Protein AF-A0AAJ5R3D2-F1 (afdb_monomer_lite)

Secondary structure (DSSP, 8-state):
--EE-TTSS-EEEEEE-TTS-EEEEEEESGGG-EEEEEE-BSTT--S-EEEEEE-TTSSEEEEEEEBSSSSEEEEEEE--PPPP---------------PPPPPP-

Radius of gyration: 17.34 Å; chains: 1; bounding box: 32×50×45 Å

Foldseek 3Di:
DKEAALVRQKIWWWDQDPVREIFIWMFHDDVSPDIDGPAAQAPVSDHYWIWPYAYNHRQKTWTWGDHPPPDIDIDMDGDDDPDDPPPPDDDDDDDDDDDDDDDDDD

Sequence (106 aa):
MIALSADGKIAAGYSETDSKTIHAIIWSGENWETKTDLGTFKSDNAGSSGIEALSADGTIAVGFSSTDAKGRRAVLWKIIYPAASSESGSNAPNSAHIHLPMQPTQ

pLDDT: mean 82.38, std 22.67, range [32.69, 98.38]

Organism: NCBI:txid644356

Structure (mmCIF, N/CA/C/O backbone):
data_AF-A0AAJ5R3D2-F1
#
_entry.id   AF-A0AAJ5R3D2-F1
#
loop_
_atom_site.group_PDB
_atom_site.id
_atom_site.type_symbol
_atom_site.label_atom_id
_atom_site.label_alt_id
_atom_site.label_comp_id
_atom_site.label_asym_id
_atom_site.label_entity_id
_atom_site.label_seq_id
_atom_site.pdbx_PDB_ins_code
_atom_site.Cartn_x
_atom_site.Cartn_y
_atom_site.Cartn_z
_atom_site.occupancy
_atom_site.B_iso_or_equiv
_atom_site.auth_seq_id
_atom_site.auth_comp_id
_atom_site.auth_asym_id
_atom_site.auth_atom_id
_atom_site.pdbx_PDB_model_num
ATOM 1 N N . MET A 1 1 ? -6.421 4.607 -8.784 1.00 71.81 1 MET A N 1
ATOM 2 C CA . MET A 1 1 ? -7.574 4.139 -8.015 1.00 71.81 1 MET A CA 1
ATOM 3 C C . MET A 1 1 ? -7.276 4.209 -6.521 1.00 71.81 1 MET A C 1
ATOM 5 O O . MET A 1 1 ? -6.116 4.337 -6.146 1.00 71.81 1 MET A O 1
ATOM 9 N N . ILE A 1 2 ? -8.327 4.221 -5.705 1.00 88.94 2 ILE A N 1
ATOM 10 C CA . ILE A 1 2 ? -8.283 4.339 -4.241 1.00 88.94 2 ILE A CA 1
ATOM 11 C C . ILE A 1 2 ? -9.224 3.254 -3.694 1.00 88.94 2 ILE A C 1
ATOM 13 O O . ILE A 1 2 ? -10.260 2.997 -4.310 1.00 88.94 2 ILE A O 1
ATOM 17 N N . ALA A 1 3 ? -8.865 2.617 -2.579 1.00 95.12 3 ALA A N 1
ATOM 18 C CA . ALA A 1 3 ? -9.615 1.531 -1.944 1.00 95.12 3 ALA A CA 1
ATOM 19 C C . ALA A 1 3 ? -9.855 1.801 -0.446 1.00 95.12 3 ALA A C 1
ATOM 21 O O . ALA A 1 3 ? -9.103 2.549 0.179 1.00 95.12 3 ALA A O 1
ATOM 22 N N . LEU A 1 4 ? -10.890 1.173 0.124 1.00 97.31 4 LEU A N 1
ATOM 23 C CA . LEU A 1 4 ? -11.266 1.259 1.542 1.00 97.31 4 LEU A CA 1
ATOM 24 C C . LEU A 1 4 ? -11.437 -0.140 2.147 1.00 97.31 4 LEU A C 1
ATOM 26 O O . LEU A 1 4 ? -11.869 -1.061 1.450 1.00 97.31 4 LEU A O 1
ATOM 30 N N . SER A 1 5 ? -11.140 -0.286 3.442 1.00 97.62 5 SER A N 1
ATOM 31 C CA . SER A 1 5 ? -11.569 -1.448 4.230 1.00 97.62 5 SER A CA 1
ATOM 32 C C . SER A 1 5 ? -13.092 -1.449 4.394 1.00 97.62 5 SER A C 1
ATOM 34 O O . SER A 1 5 ? -13.756 -0.426 4.214 1.00 97.62 5 SER A O 1
ATOM 36 N N . ALA A 1 6 ? -13.669 -2.593 4.765 1.00 97.81 6 ALA A N 1
ATOM 37 C CA . ALA A 1 6 ? -15.121 -2.736 4.893 1.00 97.81 6 ALA A CA 1
ATOM 38 C C . ALA A 1 6 ? -15.721 -1.836 5.987 1.00 97.81 6 ALA A C 1
ATOM 40 O O . ALA A 1 6 ? -16.859 -1.392 5.862 1.00 97.81 6 ALA A O 1
ATOM 41 N N . ASP A 1 7 ? -14.957 -1.552 7.044 1.00 96.31 7 ASP A N 1
ATOM 42 C CA . ASP A 1 7 ? -15.346 -0.638 8.123 1.00 96.31 7 ASP A CA 1
ATOM 43 C C . ASP A 1 7 ? -14.933 0.822 7.869 1.00 96.31 7 ASP A C 1
ATOM 45 O O . ASP A 1 7 ? -15.168 1.687 8.712 1.00 96.31 7 ASP A O 1
ATOM 49 N N . GLY A 1 8 ? -14.299 1.094 6.724 1.00 96.12 8 GLY A N 1
ATOM 50 C CA . GLY A 1 8 ? -13.816 2.410 6.324 1.00 96.12 8 GLY A CA 1
ATOM 51 C C . GLY A 1 8 ? -12.607 2.925 7.106 1.00 96.12 8 GLY A C 1
ATOM 52 O O . GLY A 1 8 ? -12.096 3.985 6.766 1.00 96.12 8 GLY A O 1
ATOM 53 N N . LYS A 1 9 ? -12.097 2.219 8.121 1.00 95.62 9 LYS A N 1
ATOM 54 C CA . LYS A 1 9 ? -11.010 2.740 8.972 1.00 95.62 9 LYS A CA 1
ATOM 55 C C . LYS A 1 9 ? -9.661 2.808 8.272 1.00 95.62 9 LYS A C 1
ATOM 57 O O . LYS A 1 9 ? -8.792 3.563 8.699 1.00 95.62 9 LYS A O 1
ATOM 62 N N . ILE A 1 10 ? -9.485 2.033 7.206 1.00 97.81 10 ILE A N 1
ATOM 63 C CA . ILE A 1 10 ? -8.269 2.009 6.403 1.00 97.81 10 ILE A CA 1
ATOM 64 C C . ILE A 1 10 ? -8.603 2.475 4.992 1.00 97.81 10 ILE A C 1
ATOM 66 O O . ILE A 1 10 ? -9.531 1.964 4.363 1.00 97.81 10 ILE A O 1
ATOM 70 N N . ALA A 1 11 ? -7.807 3.410 4.480 1.00 97.25 11 ALA A N 1
ATOM 71 C CA . ALA A 1 11 ? -7.812 3.791 3.075 1.00 97.25 11 ALA A CA 1
ATOM 72 C C . ALA A 1 11 ? -6.458 3.479 2.437 1.00 97.25 11 ALA A C 1
ATOM 74 O O . ALA A 1 11 ? -5.420 3.508 3.097 1.00 97.25 11 ALA A O 1
ATOM 75 N N . ALA A 1 12 ? -6.465 3.190 1.142 1.00 97.44 12 ALA A N 1
ATOM 76 C CA . ALA A 1 12 ? -5.281 2.803 0.394 1.00 97.44 12 ALA A CA 1
ATOM 77 C C . ALA A 1 12 ? -5.287 3.419 -1.006 1.00 97.44 12 ALA A C 1
ATOM 79 O O . ALA A 1 12 ? -6.344 3.569 -1.620 1.00 97.44 12 ALA A O 1
ATOM 80 N N . GLY A 1 13 ? -4.115 3.757 -1.537 1.00 95.62 13 GLY A N 1
ATOM 81 C CA . GLY A 1 13 ? -4.011 4.337 -2.873 1.00 95.62 13 GLY A CA 1
ATOM 82 C C . GLY A 1 13 ? -2.587 4.724 -3.228 1.00 95.62 13 GLY A C 1
ATOM 83 O O . GLY A 1 13 ? -1.659 3.940 -3.023 1.00 95.62 13 GLY A O 1
ATOM 84 N N . TYR A 1 14 ? -2.427 5.933 -3.762 1.00 94.06 14 TYR A N 1
ATOM 85 C CA . TYR A 1 14 ? -1.136 6.522 -4.094 1.00 94.06 14 TYR A CA 1
ATOM 86 C C . TYR A 1 14 ? -0.999 7.953 -3.571 1.00 94.06 14 TYR A C 1
ATOM 88 O O . TYR A 1 14 ? -1.978 8.697 -3.524 1.00 94.06 14 TYR A O 1
ATOM 96 N N . SER A 1 15 ? 0.230 8.337 -3.235 1.00 93.56 15 SER A N 1
ATOM 97 C CA . SER A 1 15 ? 0.625 9.708 -2.911 1.00 93.56 15 SER A CA 1
ATOM 98 C C . SER A 1 15 ? 1.820 10.118 -3.756 1.00 93.56 15 SER A C 1
ATOM 100 O O . SER A 1 15 ? 2.684 9.294 -4.061 1.00 93.56 15 SER A O 1
ATOM 102 N N . GLU A 1 16 ? 1.878 11.398 -4.110 1.00 92.56 16 GLU A N 1
ATOM 103 C CA . GLU A 1 16 ? 3.121 12.000 -4.579 1.00 92.56 16 GLU A CA 1
ATOM 104 C C . GLU A 1 16 ? 4.075 12.155 -3.386 1.00 92.56 16 GLU A C 1
ATOM 106 O O . GLU A 1 16 ? 3.646 12.475 -2.274 1.00 92.56 16 GLU A O 1
ATOM 111 N N . THR A 1 17 ? 5.347 11.853 -3.609 1.00 82.88 17 THR A N 1
ATOM 112 C CA . THR A 1 17 ? 6.438 12.014 -2.648 1.00 82.88 17 THR A CA 1
ATOM 113 C C . THR A 1 17 ? 7.128 13.362 -2.851 1.00 82.88 17 THR A C 1
ATOM 115 O O . THR A 1 17 ? 6.976 14.007 -3.890 1.00 82.88 17 THR A O 1
ATOM 118 N N . ASP A 1 18 ? 7.989 13.754 -1.912 1.00 82.25 18 ASP A N 1
ATOM 119 C CA . ASP A 1 18 ? 8.800 14.975 -2.033 1.00 82.25 18 ASP A CA 1
ATOM 120 C C . ASP A 1 18 ? 9.724 14.971 -3.267 1.00 82.25 18 ASP A C 1
ATOM 122 O O . ASP A 1 18 ? 10.096 16.025 -3.787 1.00 82.25 18 ASP A O 1
ATOM 126 N N . SER A 1 19 ? 10.076 13.786 -3.779 1.00 80.75 19 SER A N 1
ATOM 127 C CA . SER A 1 19 ? 10.863 13.613 -5.005 1.00 80.75 19 SER A CA 1
ATOM 128 C C . SER A 1 19 ? 10.009 13.573 -6.280 1.00 80.75 19 SER A C 1
ATOM 130 O O . SER A 1 19 ? 10.536 13.282 -7.357 1.00 80.75 19 SER A O 1
ATOM 132 N N . LYS A 1 20 ? 8.711 13.900 -6.182 1.00 82.50 20 LYS A N 1
ATOM 133 C CA . LYS A 1 20 ? 7.721 13.884 -7.276 1.00 82.50 20 LYS A CA 1
ATOM 134 C C . LYS A 1 20 ? 7.519 12.501 -7.896 1.00 82.50 20 LYS A C 1
ATOM 136 O O . LYS A 1 20 ? 7.136 12.368 -9.061 1.00 82.50 20 LYS A O 1
ATOM 141 N N . THR A 1 21 ? 7.809 11.450 -7.133 1.00 87.69 21 THR A N 1
ATOM 142 C CA . THR A 1 21 ? 7.459 10.075 -7.493 1.00 87.69 21 THR A CA 1
ATOM 143 C C . THR A 1 21 ? 6.114 9.703 -6.888 1.00 87.69 21 THR A C 1
ATOM 145 O O . THR A 1 21 ? 5.651 10.330 -5.945 1.00 87.69 21 THR A O 1
ATOM 148 N N . ILE A 1 22 ? 5.456 8.686 -7.444 1.00 93.50 22 ILE A N 1
ATOM 149 C CA . ILE A 1 22 ? 4.171 8.200 -6.933 1.00 93.50 22 ILE A CA 1
ATOM 150 C C . ILE A 1 22 ? 4.409 6.902 -6.176 1.00 93.50 22 ILE A C 1
ATOM 152 O O . ILE A 1 22 ? 4.840 5.926 -6.794 1.00 93.50 22 ILE A O 1
ATOM 156 N N . HIS A 1 23 ? 4.104 6.873 -4.882 1.00 96.81 23 HIS A N 1
ATOM 157 C CA . HIS A 1 23 ? 4.192 5.664 -4.068 1.00 96.81 23 HIS A CA 1
ATOM 158 C C . HIS A 1 23 ? 2.825 5.207 -3.562 1.00 96.81 23 HIS A C 1
ATOM 160 O O . HIS A 1 23 ? 1.926 6.011 -3.311 1.00 96.81 23 HIS A O 1
ATOM 166 N N . ALA A 1 24 ? 2.700 3.894 -3.386 1.00 97.38 24 ALA A N 1
ATOM 167 C CA . ALA A 1 24 ? 1.630 3.252 -2.650 1.00 97.38 24 ALA A CA 1
ATOM 168 C C . ALA A 1 24 ? 1.598 3.771 -1.208 1.00 97.38 24 ALA A C 1
ATOM 170 O O . ALA A 1 24 ? 2.629 3.845 -0.545 1.00 97.38 24 ALA A O 1
ATOM 171 N N . ILE A 1 25 ? 0.408 4.096 -0.716 1.00 97.12 25 ILE A N 1
ATOM 172 C CA . ILE A 1 25 ? 0.223 4.682 0.614 1.00 97.12 25 ILE A CA 1
ATOM 173 C C . ILE A 1 25 ? -0.989 4.067 1.312 1.00 97.12 25 ILE A C 1
ATOM 175 O O . ILE A 1 25 ? -1.999 3.754 0.671 1.00 97.12 25 ILE A O 1
ATOM 179 N N . ILE A 1 26 ? -0.875 3.917 2.630 1.00 97.88 26 ILE A N 1
ATOM 180 C CA . ILE A 1 26 ? -1.960 3.536 3.536 1.00 97.88 26 ILE A CA 1
ATOM 181 C C . ILE A 1 26 ? -2.269 4.703 4.460 1.00 97.88 26 ILE A C 1
ATOM 183 O O . ILE A 1 26 ? -1.365 5.286 5.059 1.00 97.88 26 ILE A O 1
ATOM 187 N N . TRP A 1 27 ? -3.553 5.000 4.614 1.00 96.94 27 TRP A N 1
ATOM 188 C CA . TRP A 1 27 ? -4.056 5.889 5.646 1.00 96.94 27 TRP A CA 1
ATOM 189 C C . TRP A 1 27 ? -4.802 5.084 6.707 1.00 96.94 27 TRP A C 1
ATOM 191 O O . TRP A 1 27 ? -5.669 4.270 6.383 1.00 96.94 27 TRP A O 1
ATOM 201 N N . SER A 1 28 ? -4.458 5.308 7.971 1.00 95.69 28 SER A N 1
ATOM 202 C CA . SER A 1 28 ? -4.998 4.585 9.125 1.00 95.69 28 SER A CA 1
ATOM 203 C C . SER A 1 28 ? -5.011 5.464 10.380 1.00 95.69 28 SER A C 1
ATOM 205 O O . SER A 1 28 ? -4.610 6.629 10.335 1.00 95.69 28 SER A O 1
ATOM 207 N N . GLY A 1 29 ? -5.467 4.909 11.503 1.00 92.12 29 GLY A N 1
ATOM 208 C CA . GLY A 1 29 ? -5.615 5.647 12.757 1.00 92.12 29 GLY A CA 1
ATOM 209 C C . GLY A 1 29 ? -6.892 6.484 12.798 1.00 92.12 29 GLY A C 1
ATOM 210 O O . GLY A 1 29 ? -7.692 6.488 11.858 1.00 92.12 29 GLY A O 1
ATOM 211 N N . GLU A 1 30 ? -7.105 7.172 13.917 1.00 90.69 30 GLU A N 1
ATOM 212 C CA . GLU A 1 30 ? -8.263 8.047 14.068 1.00 90.69 30 GLU A CA 1
ATOM 213 C C . GLU A 1 30 ? -8.198 9.171 13.024 1.00 90.69 30 GLU A C 1
ATOM 215 O O . GLU A 1 30 ? -7.144 9.754 12.774 1.00 90.69 30 GLU A O 1
ATOM 220 N N . ASN A 1 31 ? -9.317 9.423 12.340 1.00 91.62 31 ASN A N 1
ATOM 221 C CA . ASN A 1 31 ? -9.403 10.403 11.252 1.00 91.62 31 ASN A CA 1
ATOM 222 C C . ASN A 1 31 ? -8.348 10.228 10.135 1.00 91.62 31 ASN A C 1
ATOM 224 O O . ASN A 1 31 ? -8.024 11.199 9.450 1.00 91.62 31 ASN A O 1
ATOM 228 N N . TRP A 1 32 ? -7.822 9.010 9.930 1.00 94.19 32 TRP A N 1
ATOM 229 C CA . TRP A 1 32 ? -6.809 8.704 8.908 1.00 94.19 32 TRP A CA 1
ATOM 230 C C . TRP A 1 32 ? -5.511 9.523 9.048 1.00 94.19 32 TRP A C 1
ATOM 232 O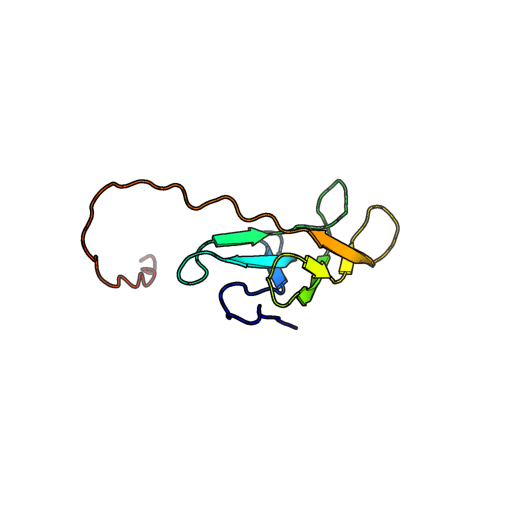 O . TRP A 1 32 ? -4.830 9.827 8.060 1.00 94.19 32 TRP A O 1
ATOM 242 N N . GLU A 1 33 ? -5.158 9.908 10.279 1.00 94.56 33 GLU A N 1
ATOM 243 C CA . GLU A 1 33 ? -3.993 10.754 10.547 1.00 94.56 33 GLU A CA 1
ATOM 244 C C . GLU A 1 33 ? -2.659 10.069 10.219 1.00 94.56 33 GLU A C 1
ATOM 246 O O . GLU A 1 33 ? -1.730 10.728 9.735 1.00 94.56 33 GLU A O 1
ATOM 251 N N . THR A 1 34 ? -2.586 8.747 10.410 1.00 94.75 34 THR A N 1
ATOM 252 C CA . THR A 1 34 ? -1.383 7.948 10.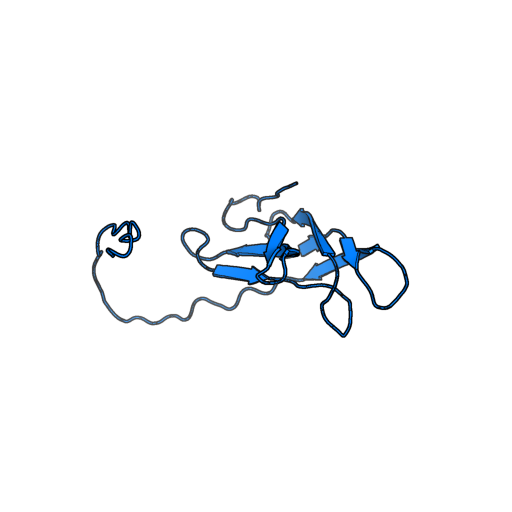175 1.00 94.75 34 THR A CA 1
ATOM 253 C C . THR A 1 34 ? -1.253 7.642 8.692 1.00 94.75 34 THR A C 1
ATOM 255 O O . THR A 1 34 ? -2.028 6.865 8.133 1.00 94.75 34 THR A O 1
ATOM 258 N N . LYS A 1 35 ? -0.243 8.246 8.065 1.00 94.44 35 LYS A N 1
ATOM 259 C CA . LYS A 1 35 ? 0.090 8.093 6.646 1.00 94.44 35 LYS A CA 1
ATOM 260 C C . LYS A 1 35 ? 1.340 7.239 6.522 1.00 94.44 35 LYS A C 1
ATOM 262 O O . LYS A 1 35 ? 2.410 7.650 6.961 1.00 94.44 35 LYS A O 1
ATOM 267 N N . THR A 1 36 ? 1.210 6.063 5.931 1.00 95.25 36 THR A N 1
ATOM 268 C CA . THR A 1 36 ? 2.323 5.131 5.751 1.00 95.25 36 THR A CA 1
ATOM 269 C C . THR A 1 36 ? 2.646 5.017 4.272 1.00 95.25 36 THR A C 1
ATOM 271 O O . THR A 1 36 ? 1.906 4.377 3.524 1.00 95.25 36 THR A O 1
ATOM 274 N N . ASP A 1 37 ? 3.751 5.637 3.858 1.00 95.38 37 ASP A N 1
ATOM 275 C CA . ASP A 1 37 ? 4.359 5.377 2.553 1.00 95.38 37 ASP A CA 1
ATOM 276 C C . ASP A 1 37 ? 4.895 3.937 2.534 1.00 95.38 37 ASP A C 1
ATOM 278 O O . ASP A 1 37 ? 5.669 3.539 3.406 1.00 95.38 37 ASP A O 1
ATOM 282 N N . LEU A 1 38 ? 4.451 3.143 1.561 1.00 95.94 38 LEU A N 1
ATOM 283 C CA . LEU A 1 38 ? 4.901 1.765 1.376 1.00 95.94 38 LEU A CA 1
ATOM 284 C C . LEU A 1 38 ? 6.129 1.663 0.466 1.00 95.94 38 LEU A C 1
ATOM 286 O O . LEU A 1 38 ? 6.676 0.569 0.310 1.00 95.94 38 LEU A O 1
ATOM 290 N N . GLY A 1 39 ? 6.537 2.772 -0.152 1.00 95.44 39 GLY A N 1
ATOM 291 C CA . GLY A 1 39 ? 7.686 2.835 -1.033 1.00 95.44 39 GLY A CA 1
ATOM 292 C C . GLY A 1 39 ? 7.541 1.960 -2.272 1.00 95.44 39 GLY A C 1
ATOM 293 O O . GLY A 1 39 ? 6.447 1.598 -2.719 1.00 95.44 39 GLY A O 1
ATOM 294 N N . THR A 1 40 ? 8.679 1.592 -2.838 1.00 95.69 40 THR A N 1
ATOM 295 C CA . THR A 1 40 ? 8.791 0.639 -3.936 1.00 95.69 40 THR A CA 1
ATOM 296 C C . THR A 1 40 ? 9.553 -0.612 -3.494 1.00 95.69 40 THR A C 1
ATOM 298 O O . THR A 1 40 ? 10.128 -0.673 -2.415 1.00 95.69 40 THR A O 1
ATOM 301 N N . PHE A 1 41 ? 9.554 -1.643 -4.338 1.00 95.44 41 PHE A N 1
ATOM 302 C CA . PHE A 1 41 ? 10.309 -2.882 -4.119 1.00 95.44 41 PHE A CA 1
ATOM 303 C C . PHE A 1 41 ? 11.698 -2.811 -4.778 1.00 95.44 41 PHE A C 1
ATOM 305 O O . PHE A 1 41 ? 12.318 -3.843 -5.047 1.00 95.44 41 PHE A O 1
ATOM 312 N N . LYS A 1 42 ? 12.181 -1.602 -5.089 1.00 94.88 42 LYS A N 1
ATOM 313 C CA . LYS A 1 42 ? 13.583 -1.378 -5.435 1.00 94.88 42 LYS A CA 1
ATOM 314 C C . LYS A 1 42 ? 14.410 -1.195 -4.175 1.00 94.88 42 LYS A C 1
ATOM 316 O O . LYS A 1 42 ? 13.980 -0.546 -3.227 1.00 94.88 42 LYS A O 1
ATOM 321 N N . SER A 1 43 ? 15.641 -1.683 -4.228 1.00 94.69 43 SER A N 1
ATOM 322 C CA . SER A 1 43 ? 16.654 -1.466 -3.192 1.00 94.69 43 SER A CA 1
ATOM 323 C C . SER A 1 43 ? 16.937 0.016 -2.912 1.00 94.69 43 SER A C 1
ATOM 325 O O . SER A 1 43 ? 17.219 0.380 -1.774 1.00 94.69 43 SER A O 1
ATOM 327 N N . ASP A 1 44 ? 16.823 0.877 -3.928 1.00 92.81 44 ASP A N 1
ATOM 328 C CA . ASP A 1 44 ? 16.985 2.332 -3.814 1.00 92.81 44 ASP A CA 1
ATOM 329 C C . ASP A 1 44 ? 15.671 3.084 -3.533 1.00 92.81 44 ASP A C 1
ATOM 331 O O . ASP A 1 44 ? 15.655 4.313 -3.531 1.00 92.81 44 ASP A O 1
ATOM 335 N N . ASN A 1 45 ? 14.569 2.356 -3.320 1.00 92.38 45 ASN A N 1
ATOM 336 C CA . ASN A 1 45 ? 13.212 2.874 -3.140 1.00 92.38 45 ASN A CA 1
ATOM 337 C C . ASN A 1 45 ? 12.696 3.777 -4.285 1.00 92.38 45 ASN A C 1
ATOM 339 O O . ASN A 1 45 ? 11.624 4.368 -4.166 1.00 92.38 45 ASN A O 1
ATOM 343 N N . ALA A 1 46 ? 13.405 3.881 -5.412 1.00 91.44 46 ALA A N 1
ATOM 344 C CA . ALA A 1 46 ? 13.024 4.763 -6.507 1.00 91.44 46 ALA A CA 1
ATOM 345 C C . ALA A 1 46 ? 11.935 4.156 -7.410 1.00 91.44 46 ALA A C 1
ATOM 347 O O . ALA A 1 46 ? 11.741 2.943 -7.496 1.00 91.44 46 ALA A O 1
ATOM 348 N N . GLY A 1 47 ? 11.284 5.007 -8.205 1.00 93.06 47 GLY A N 1
ATOM 349 C CA . GLY A 1 47 ? 10.313 4.583 -9.214 1.00 93.06 47 GLY A CA 1
ATOM 350 C C . GLY A 1 47 ? 8.880 4.841 -8.776 1.00 93.06 47 GLY A C 1
ATOM 351 O O . GLY A 1 47 ? 8.581 5.921 -8.280 1.00 93.06 47 GLY A O 1
ATOM 352 N N . SER A 1 48 ? 7.963 3.910 -9.048 1.00 95.25 48 SER A N 1
ATOM 353 C CA . SER A 1 48 ? 6.564 4.095 -8.649 1.00 95.25 48 SER A CA 1
ATOM 354 C C . SER A 1 48 ? 5.903 2.815 -8.179 1.00 95.25 48 SER A C 1
ATOM 356 O O . SER A 1 48 ? 6.172 1.731 -8.702 1.00 95.25 48 SER A O 1
ATOM 358 N N . SER A 1 49 ? 4.954 2.973 -7.272 1.00 96.75 49 SER A N 1
ATOM 359 C CA . SER A 1 49 ? 4.071 1.916 -6.796 1.00 96.75 49 SER A CA 1
ATOM 360 C C . SER A 1 49 ? 2.649 2.447 -6.634 1.00 96.75 49 SER A C 1
ATOM 362 O O . SER A 1 49 ? 2.411 3.655 -6.628 1.00 96.75 49 SER A O 1
ATOM 364 N N . GLY A 1 50 ? 1.688 1.534 -6.558 1.00 96.31 50 GLY A N 1
ATOM 365 C CA . GLY A 1 50 ? 0.285 1.868 -6.359 1.00 96.31 50 GLY A CA 1
ATOM 366 C C . GLY A 1 50 ? -0.506 0.658 -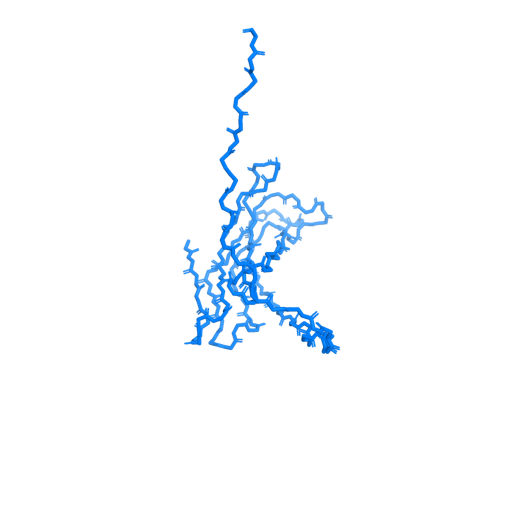5.886 1.00 96.31 50 GLY A C 1
ATOM 367 O O . GLY A 1 50 ? -0.189 -0.476 -6.254 1.00 96.31 50 GLY A O 1
ATOM 368 N N . ILE A 1 51 ? -1.520 0.913 -5.061 1.00 97.81 51 ILE A N 1
ATOM 369 C CA . ILE A 1 51 ? -2.447 -0.109 -4.568 1.00 97.81 51 ILE A CA 1
ATOM 370 C C . ILE A 1 51 ? -3.647 -0.193 -5.509 1.00 97.81 51 ILE A C 1
ATOM 372 O O . ILE A 1 51 ? -4.250 0.824 -5.848 1.00 97.81 51 ILE A O 1
ATOM 376 N N . GLU A 1 52 ? -3.978 -1.421 -5.908 1.00 96.56 52 GLU A N 1
ATOM 377 C CA . GLU A 1 52 ? -5.101 -1.753 -6.789 1.00 96.56 52 GLU A CA 1
ATOM 378 C C . GLU A 1 52 ? -6.263 -2.447 -6.044 1.00 96.56 52 GLU A C 1
ATOM 380 O O . GLU A 1 52 ? -7.393 -2.490 -6.519 1.00 96.56 52 GLU A O 1
ATOM 385 N N . ALA A 1 53 ? -6.014 -3.025 -4.868 1.00 97.06 53 ALA A N 1
ATOM 386 C CA . ALA A 1 53 ? -7.074 -3.530 -4.002 1.00 97.06 53 ALA A CA 1
ATOM 387 C C . ALA A 1 53 ? -6.606 -3.625 -2.551 1.00 97.06 53 ALA A C 1
ATOM 389 O O . ALA A 1 53 ? -5.419 -3.817 -2.271 1.00 97.06 53 ALA A O 1
ATOM 390 N N . LEU A 1 54 ? -7.572 -3.532 -1.641 1.00 98.38 54 LEU A N 1
ATOM 391 C CA . LEU A 1 54 ? -7.395 -3.690 -0.204 1.00 98.38 54 LEU A CA 1
ATOM 392 C C . LEU A 1 54 ? -8.384 -4.745 0.305 1.00 98.38 54 LEU A C 1
ATOM 394 O O . LEU A 1 54 ? -9.533 -4.789 -0.139 1.00 98.38 54 LEU A O 1
ATOM 398 N N . SER A 1 55 ? -7.935 -5.611 1.212 1.00 98.25 55 SER A N 1
ATOM 399 C CA . SER A 1 55 ? -8.799 -6.583 1.878 1.00 98.25 55 SER A CA 1
ATOM 400 C C . SER A 1 55 ? -9.816 -5.896 2.789 1.00 98.25 55 SER A C 1
ATOM 402 O O . SER A 1 55 ? -9.606 -4.789 3.283 1.00 98.25 55 SER A O 1
ATOM 404 N N . ALA A 1 56 ? -10.929 -6.582 3.052 1.00 98.19 56 ALA A N 1
ATOM 405 C CA . ALA A 1 56 ? -12.007 -6.063 3.893 1.00 98.19 56 ALA A CA 1
ATOM 406 C C . ALA A 1 56 ? -11.540 -5.674 5.309 1.00 98.19 56 ALA A C 1
ATOM 408 O O . ALA A 1 56 ? -12.051 -4.709 5.869 1.00 98.19 56 ALA A O 1
ATOM 409 N N . ASP A 1 57 ? -10.568 -6.397 5.866 1.00 96.88 57 ASP A N 1
ATOM 410 C CA . ASP A 1 57 ? -9.965 -6.136 7.179 1.00 96.88 57 ASP A CA 1
ATOM 411 C C . ASP A 1 57 ? -8.787 -5.143 7.132 1.00 96.88 57 ASP A C 1
ATOM 413 O O . ASP A 1 57 ? -8.194 -4.840 8.163 1.00 96.88 57 ASP A O 1
ATOM 417 N N . GLY A 1 58 ? -8.418 -4.654 5.945 1.00 96.94 58 GLY A N 1
ATOM 418 C CA . GLY A 1 58 ? -7.317 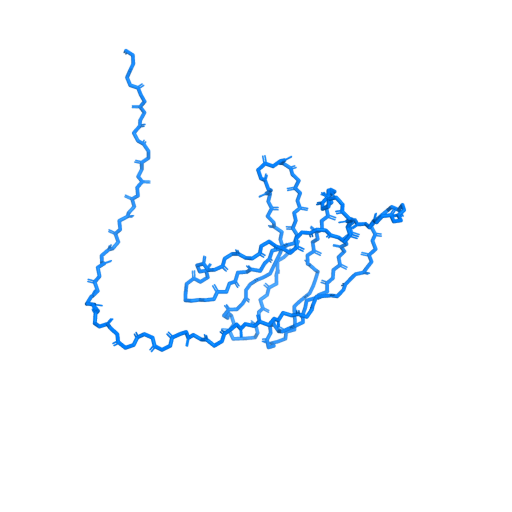-3.716 5.744 1.00 96.94 58 GLY A CA 1
ATOM 419 C C . GLY A 1 58 ? -5.912 -4.304 5.913 1.00 96.94 58 GLY A C 1
ATOM 420 O O . GLY A 1 58 ? -4.942 -3.568 5.776 1.00 96.94 58 GLY A O 1
ATOM 421 N 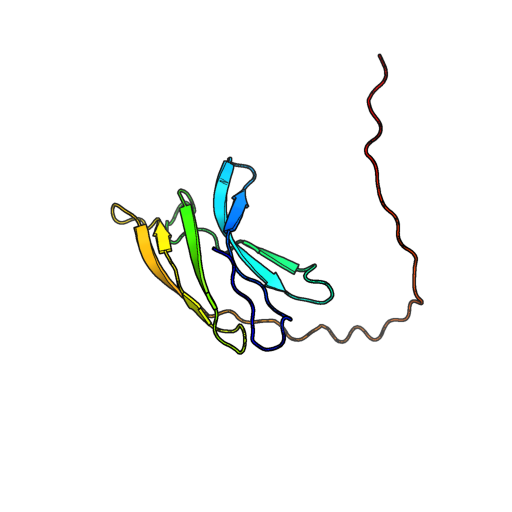N . THR A 1 59 ? -5.750 -5.602 6.191 1.00 97.06 59 THR A N 1
ATOM 422 C CA . THR A 1 59 ? -4.430 -6.179 6.514 1.00 97.06 59 THR A CA 1
ATOM 423 C C . THR A 1 59 ? -3.628 -6.627 5.292 1.00 97.06 59 THR A C 1
ATOM 425 O O . THR A 1 59 ? -2.418 -6.849 5.394 1.00 97.06 59 THR A O 1
ATOM 428 N N . ILE A 1 60 ? -4.268 -6.744 4.126 1.00 98.12 60 ILE A N 1
ATOM 429 C CA . ILE A 1 60 ? -3.640 -7.147 2.868 1.00 98.12 60 ILE A CA 1
ATOM 430 C C . ILE A 1 60 ? -3.958 -6.118 1.787 1.00 98.12 60 ILE A C 1
ATOM 432 O O . ILE A 1 60 ? -5.121 -5.871 1.473 1.00 98.12 60 ILE A O 1
ATOM 436 N N . ALA A 1 61 ? -2.919 -5.577 1.157 1.00 98.06 61 ALA A N 1
ATOM 437 C CA . ALA A 1 61 ? -3.037 -4.755 -0.042 1.00 98.06 61 ALA A CA 1
ATOM 438 C C . ALA A 1 61 ? -2.320 -5.430 -1.215 1.00 98.06 61 ALA A C 1
ATOM 440 O O . ALA A 1 61 ? -1.276 -6.060 -1.037 1.00 98.06 61 ALA A O 1
ATOM 441 N N . VAL A 1 62 ? -2.853 -5.284 -2.424 1.00 98.00 62 VAL A N 1
ATOM 442 C CA . VAL A 1 62 ? -2.219 -5.765 -3.661 1.00 98.00 62 VAL A CA 1
ATOM 443 C C . VAL A 1 62 ? -2.169 -4.654 -4.692 1.00 98.00 62 VAL A C 1
ATOM 445 O O . VAL A 1 62 ? -3.001 -3.749 -4.691 1.00 98.00 62 VAL A O 1
ATOM 448 N N . GLY A 1 63 ? -1.188 -4.711 -5.583 1.00 97.19 63 GLY A N 1
ATOM 449 C CA . GLY A 1 63 ? -1.014 -3.693 -6.608 1.00 97.19 63 GLY A CA 1
ATOM 450 C C . GLY A 1 63 ? 0.269 -3.895 -7.386 1.00 97.19 63 GLY A C 1
ATOM 451 O O . GLY A 1 63 ? 0.677 -5.032 -7.633 1.00 97.19 63 GLY A O 1
ATOM 452 N N . PHE A 1 64 ? 0.909 -2.797 -7.771 1.00 96.62 64 PHE A N 1
ATOM 453 C CA . PHE A 1 64 ? 2.144 -2.833 -8.540 1.00 96.62 64 PHE A CA 1
ATOM 454 C C . PHE A 1 64 ? 3.263 -2.055 -7.859 1.00 96.62 64 PHE A C 1
ATOM 456 O O . PHE A 1 64 ? 3.031 -1.092 -7.130 1.00 96.62 64 PHE A O 1
ATOM 463 N N . SER A 1 65 ? 4.499 -2.440 -8.159 1.00 97.44 65 SER A N 1
ATOM 464 C CA . SER A 1 65 ? 5.677 -1.715 -7.703 1.00 97.44 65 SER A CA 1
ATOM 465 C C . SER A 1 65 ? 6.836 -1.853 -8.679 1.00 97.44 65 SER A C 1
ATOM 467 O O . SER A 1 65 ? 7.019 -2.902 -9.304 1.00 97.44 65 SER A O 1
ATOM 469 N N . SER A 1 66 ? 7.615 -0.783 -8.828 1.00 96.75 66 SER A N 1
ATOM 470 C CA . SER A 1 66 ? 8.958 -0.850 -9.398 1.00 96.75 66 SER A CA 1
ATOM 471 C C . SER A 1 66 ? 9.820 -1.813 -8.578 1.00 96.75 66 SER A C 1
ATOM 473 O O . SER A 1 66 ? 9.795 -1.793 -7.350 1.00 96.75 66 SER A O 1
ATOM 475 N N . THR A 1 67 ? 10.583 -2.656 -9.270 1.00 95.56 67 THR A N 1
ATOM 476 C CA . THR A 1 67 ? 11.519 -3.613 -8.657 1.00 95.56 67 THR A CA 1
ATOM 477 C C . THR A 1 67 ? 12.923 -3.415 -9.213 1.00 95.56 67 THR A C 1
ATOM 479 O O . THR A 1 67 ? 13.088 -2.733 -10.224 1.00 95.56 67 THR A O 1
ATOM 482 N N . ASP A 1 68 ? 13.937 -4.031 -8.600 1.00 94.81 68 ASP A N 1
ATOM 483 C CA . ASP A 1 68 ? 15.304 -4.000 -9.151 1.00 94.81 68 ASP A CA 1
ATOM 484 C C . ASP A 1 68 ? 15.396 -4.723 -10.509 1.00 94.81 68 ASP A C 1
ATOM 486 O O . ASP A 1 68 ? 16.251 -4.422 -11.343 1.00 94.81 68 ASP A O 1
ATOM 490 N N . ALA A 1 69 ? 14.466 -5.642 -10.781 1.00 91.19 69 ALA A N 1
ATOM 491 C CA . ALA A 1 69 ? 14.251 -6.163 -12.122 1.00 91.19 69 ALA A CA 1
ATOM 492 C C . ALA A 1 69 ? 13.509 -5.135 -12.994 1.00 91.19 69 ALA A C 1
ATOM 494 O O . ALA A 1 69 ? 12.624 -4.426 -12.522 1.00 91.19 69 ALA A O 1
ATOM 495 N N . LYS A 1 70 ? 13.815 -5.103 -14.298 1.00 85.06 70 LYS A N 1
ATOM 496 C CA . LYS A 1 70 ? 13.190 -4.165 -15.246 1.00 85.06 70 LYS A CA 1
ATOM 497 C C . LYS A 1 70 ? 11.652 -4.215 -15.181 1.00 85.06 70 LYS A C 1
ATOM 499 O O . LYS A 1 70 ? 11.065 -5.285 -15.332 1.00 85.06 70 LYS A O 1
ATOM 504 N N . GLY A 1 71 ? 11.027 -3.042 -15.048 1.00 87.38 71 GLY A N 1
ATOM 505 C CA . GLY A 1 71 ? 9.573 -2.851 -15.104 1.00 87.38 71 GLY A CA 1
ATOM 506 C C . GLY A 1 71 ? 8.871 -2.816 -13.740 1.00 87.38 71 GLY A C 1
ATOM 507 O O . GLY A 1 71 ? 9.499 -2.869 -12.685 1.00 87.38 71 GLY A O 1
ATOM 508 N N . ARG A 1 72 ? 7.539 -2.691 -13.782 1.00 92.75 72 ARG A N 1
ATOM 509 C CA . ARG A 1 72 ? 6.656 -2.821 -12.613 1.00 92.75 72 ARG A CA 1
ATOM 510 C C . ARG A 1 72 ? 6.183 -4.267 -12.501 1.00 92.75 72 ARG A C 1
ATOM 512 O O . ARG A 1 72 ? 5.867 -4.886 -13.516 1.00 92.75 72 ARG A O 1
ATOM 519 N N . ARG A 1 73 ? 6.119 -4.796 -11.282 1.00 97.25 73 ARG A N 1
ATOM 520 C CA . ARG A 1 73 ? 5.614 -6.144 -10.990 1.00 97.25 73 ARG A CA 1
ATOM 521 C C . ARG A 1 73 ? 4.405 -6.078 -10.079 1.00 97.25 73 ARG A C 1
ATOM 523 O O . ARG A 1 73 ? 4.279 -5.133 -9.305 1.00 97.25 73 ARG A O 1
ATOM 530 N N . ALA A 1 74 ? 3.554 -7.097 -10.167 1.00 97.44 74 ALA A N 1
ATOM 531 C CA . ALA A 1 74 ? 2.520 -7.319 -9.171 1.00 97.44 74 ALA A CA 1
ATOM 532 C C . ALA A 1 74 ? 3.175 -7.620 -7.818 1.00 97.44 74 ALA A C 1
ATOM 534 O O . ALA A 1 74 ? 4.122 -8.408 -7.749 1.00 97.44 74 ALA A O 1
ATOM 535 N N . VAL A 1 75 ? 2.677 -6.985 -6.766 1.00 97.06 75 VAL A N 1
ATOM 536 C CA . VAL A 1 75 ? 3.174 -7.149 -5.400 1.00 97.06 75 VAL A CA 1
ATOM 537 C C . VAL A 1 75 ? 2.014 -7.217 -4.414 1.00 97.06 75 VAL A C 1
ATOM 539 O O . VAL A 1 75 ? 0.892 -6.795 -4.708 1.00 97.06 75 VAL A O 1
ATOM 542 N N . LEU A 1 76 ? 2.314 -7.760 -3.238 1.00 97.75 76 LEU A N 1
ATOM 543 C CA . LEU A 1 76 ? 1.416 -7.850 -2.098 1.00 97.75 76 LEU A CA 1
ATOM 544 C C . LEU A 1 76 ? 2.113 -7.246 -0.881 1.00 97.75 76 LEU A C 1
ATOM 546 O O . LEU A 1 76 ? 3.274 -7.556 -0.612 1.00 97.75 76 LEU A O 1
ATOM 550 N N . TRP A 1 77 ? 1.378 -6.434 -0.129 1.00 98.31 77 TRP A N 1
ATOM 551 C CA . TRP A 1 77 ? 1.790 -5.917 1.167 1.00 98.31 77 TRP A CA 1
ATOM 552 C C . TRP A 1 77 ? 0.950 -6.562 2.262 1.00 98.31 77 TRP A C 1
ATOM 554 O O . TRP A 1 77 ? -0.280 -6.566 2.196 1.00 98.31 77 TRP A O 1
ATOM 564 N N . LYS A 1 78 ? 1.632 -7.076 3.286 1.00 97.56 78 LYS A N 1
ATOM 565 C CA . LYS A 1 78 ? 1.014 -7.440 4.558 1.00 97.56 78 LYS A CA 1
ATOM 566 C C . LYS A 1 78 ? 1.193 -6.271 5.518 1.00 97.56 78 LYS A C 1
ATOM 568 O O . LYS A 1 78 ? 2.324 -5.937 5.863 1.00 97.56 78 LYS A O 1
ATOM 573 N N . ILE A 1 79 ? 0.088 -5.666 5.930 1.00 95.75 79 ILE A N 1
ATOM 574 C CA . ILE A 1 79 ? 0.075 -4.487 6.792 1.00 95.75 79 ILE A CA 1
ATOM 575 C C . ILE A 1 79 ? -0.160 -4.942 8.229 1.00 95.75 79 ILE A C 1
ATOM 577 O O . ILE A 1 79 ? -1.057 -5.736 8.511 1.00 95.75 79 ILE A O 1
ATOM 581 N N . ILE A 1 80 ? 0.683 -4.458 9.137 1.00 93.38 80 ILE A N 1
ATOM 582 C CA . ILE A 1 80 ? 0.596 -4.747 10.566 1.00 93.38 80 ILE A CA 1
ATOM 583 C C . ILE A 1 80 ? 0.397 -3.418 11.279 1.00 93.38 80 ILE A C 1
ATOM 585 O O . ILE A 1 80 ? 1.286 -2.569 11.275 1.00 93.38 80 ILE A O 1
ATOM 589 N N . TYR A 1 81 ? -0.769 -3.256 11.892 1.00 88.81 81 TYR A N 1
ATOM 590 C CA . TYR A 1 81 ? -1.082 -2.089 12.703 1.00 88.81 81 TYR A CA 1
ATOM 591 C C . TYR A 1 81 ? -0.622 -2.356 14.140 1.00 88.81 81 TYR A C 1
ATOM 593 O O . TYR A 1 81 ? -1.082 -3.334 14.739 1.00 88.81 81 TYR A O 1
ATOM 601 N N . PRO A 1 82 ? 0.301 -1.556 14.701 1.00 80.62 82 PRO A N 1
ATOM 602 C CA . PRO A 1 82 ? 0.655 -1.689 16.106 1.00 80.62 82 PRO A CA 1
ATOM 603 C C . PRO A 1 82 ? -0.584 -1.425 16.967 1.00 80.62 82 PRO A C 1
ATOM 605 O O . PRO A 1 82 ? -1.441 -0.614 16.608 1.00 80.62 82 PRO A O 1
ATOM 608 N N . ALA A 1 83 ? -0.691 -2.119 18.102 1.00 75.25 83 ALA A N 1
ATOM 609 C CA . ALA A 1 83 ? -1.730 -1.811 19.075 1.00 75.25 83 ALA A CA 1
ATOM 610 C C . ALA A 1 83 ? -1.616 -0.331 19.458 1.00 75.25 83 ALA A C 1
ATOM 612 O O . ALA A 1 83 ? -0.505 0.155 19.685 1.00 75.25 83 ALA A O 1
ATOM 613 N N . ALA A 1 84 ? -2.751 0.368 19.525 1.00 63.56 84 ALA A N 1
ATOM 614 C CA . ALA A 1 84 ? -2.776 1.720 20.058 1.00 63.56 84 ALA A CA 1
ATOM 615 C C . ALA A 1 84 ? -2.105 1.682 21.435 1.00 63.56 84 ALA A C 1
ATOM 617 O O . ALA A 1 84 ? -2.521 0.912 22.307 1.00 63.56 84 ALA A O 1
ATOM 618 N N . SER A 1 85 ? -1.030 2.451 21.607 1.00 56.47 85 SER A N 1
ATOM 619 C CA . SER A 1 85 ? -0.418 2.638 22.913 1.00 56.47 85 SER A CA 1
ATOM 620 C C . SER A 1 85 ? -1.517 3.130 23.843 1.00 56.47 85 SER A C 1
ATOM 622 O O . SER A 1 85 ? -2.083 4.199 23.619 1.00 56.47 85 SER A O 1
ATOM 624 N N . SER A 1 86 ? -1.868 2.338 24.855 1.00 47.38 86 SER A N 1
ATOM 625 C CA . SER A 1 86 ? -2.804 2.754 25.892 1.00 47.38 86 SER A CA 1
ATOM 626 C C . SER A 1 86 ? -2.113 3.784 26.787 1.00 47.38 86 SER A C 1
ATOM 628 O O . SER A 1 86 ? -1.787 3.502 27.938 1.00 47.38 86 SER A O 1
ATOM 630 N N . GLU A 1 87 ? -1.830 4.971 26.257 1.00 47.09 87 GLU A N 1
ATOM 631 C CA . GLU A 1 87 ? -1.500 6.119 27.084 1.00 47.09 87 GLU A CA 1
ATOM 632 C C . GLU A 1 87 ? -2.807 6.609 27.707 1.00 47.09 87 GLU A C 1
ATOM 634 O O . GLU A 1 87 ? -3.533 7.438 27.164 1.00 47.09 87 GLU A O 1
ATOM 639 N N . SER A 1 88 ? -3.145 6.045 28.868 1.00 45.44 88 SER A N 1
ATOM 640 C CA . SER A 1 88 ? -4.128 6.636 29.768 1.00 45.44 88 SER A CA 1
ATOM 641 C C . SER A 1 88 ? -3.519 7.909 30.366 1.00 45.44 88 SER A C 1
ATOM 643 O O . SER A 1 88 ? -2.986 7.902 31.475 1.00 45.44 88 SER A O 1
ATOM 645 N N . GLY A 1 89 ? -3.550 8.993 29.601 1.00 40.34 89 GLY A N 1
ATOM 646 C CA . GLY A 1 89 ? -3.103 10.316 30.012 1.00 40.34 89 GLY A CA 1
ATOM 647 C C . GLY A 1 89 ? -4.091 11.352 29.500 1.00 40.34 89 GLY A C 1
ATOM 648 O O . GLY A 1 89 ? -4.176 11.610 28.309 1.00 40.34 89 GLY A O 1
ATOM 649 N N . SER A 1 90 ? -4.878 11.907 30.412 1.00 43.25 90 SER A N 1
ATOM 650 C CA . SER A 1 90 ? -5.860 12.969 30.198 1.00 43.25 90 SER A CA 1
ATOM 651 C C . SER A 1 90 ? -5.414 14.082 29.236 1.00 43.25 90 SER A C 1
ATOM 653 O O . SER A 1 90 ? -4.430 14.762 29.526 1.00 43.25 90 SER A O 1
ATOM 655 N N . ASN A 1 91 ? -6.227 14.404 28.222 1.00 37.16 91 ASN A N 1
ATOM 656 C CA . ASN A 1 91 ? -6.624 15.800 28.016 1.00 37.16 91 ASN A CA 1
ATOM 657 C C . ASN A 1 91 ? -7.893 15.961 27.163 1.00 37.16 91 ASN A C 1
ATOM 659 O O . ASN A 1 91 ? -8.123 15.238 26.201 1.00 37.16 91 ASN A O 1
ATOM 663 N N . ALA A 1 92 ? -8.715 16.918 27.586 1.00 33.56 92 ALA A N 1
ATOM 664 C CA . ALA A 1 92 ? -10.034 17.288 27.073 1.00 33.56 92 ALA A CA 1
ATOM 665 C C . ALA A 1 92 ? -9.992 17.863 25.626 1.00 33.56 92 ALA A C 1
ATOM 667 O O . ALA A 1 92 ? -8.903 18.086 25.093 1.00 33.56 92 ALA A O 1
ATOM 668 N N . PRO A 1 93 ? -11.146 18.104 24.962 1.00 40.69 93 PRO A N 1
ATOM 669 C CA . PRO A 1 93 ? -11.202 18.308 23.520 1.00 40.69 93 PRO A CA 1
ATOM 670 C C . PRO A 1 93 ? -10.683 19.702 23.158 1.00 40.69 93 PRO A C 1
ATOM 672 O O . PRO A 1 93 ? -11.260 20.701 23.578 1.00 40.69 93 PRO A O 1
ATOM 675 N N . ASN A 1 94 ? -9.632 19.780 22.342 1.00 36.53 94 ASN A N 1
ATOM 676 C CA . ASN A 1 94 ? -9.176 21.045 21.774 1.00 36.53 94 ASN A CA 1
ATOM 677 C C . ASN A 1 94 ? -9.429 21.079 20.264 1.00 36.53 94 ASN A C 1
ATOM 679 O O . ASN A 1 94 ? -8.651 20.578 19.462 1.00 36.53 94 ASN A O 1
ATOM 683 N N . SER A 1 95 ? -10.580 21.673 19.943 1.00 34.38 95 SER A N 1
ATOM 684 C CA . SER A 1 95 ? -10.766 22.776 18.995 1.00 34.38 95 SER A CA 1
ATOM 685 C C . SER A 1 95 ? -9.992 22.751 17.674 1.00 34.38 95 SER A C 1
ATOM 687 O O . SER A 1 95 ? -8.772 22.876 17.622 1.00 34.38 95 SER A O 1
ATOM 689 N N . ALA A 1 96 ? -10.769 22.732 16.590 1.00 36.75 96 ALA A N 1
ATOM 690 C CA . ALA A 1 96 ? -10.351 23.020 15.227 1.00 36.75 96 ALA A CA 1
ATOM 691 C C . ALA A 1 96 ? -9.405 24.232 15.139 1.00 36.75 96 ALA A C 1
ATOM 693 O O . ALA A 1 96 ? -9.793 25.352 15.465 1.00 36.75 96 ALA A O 1
ATOM 694 N N . HIS A 1 97 ? -8.201 24.023 14.605 1.00 32.69 97 HIS A N 1
ATOM 695 C CA . HIS A 1 97 ? -7.347 25.109 14.135 1.00 32.69 97 HIS A CA 1
ATOM 696 C C . HIS A 1 97 ? -6.848 24.809 12.721 1.00 32.69 97 HIS A C 1
ATOM 698 O O . HIS A 1 97 ? -5.889 24.079 12.493 1.00 32.69 97 HIS A O 1
ATOM 704 N N . ILE A 1 98 ? -7.546 25.410 11.761 1.00 37.19 98 ILE A N 1
ATOM 705 C CA . ILE A 1 98 ? -7.076 25.6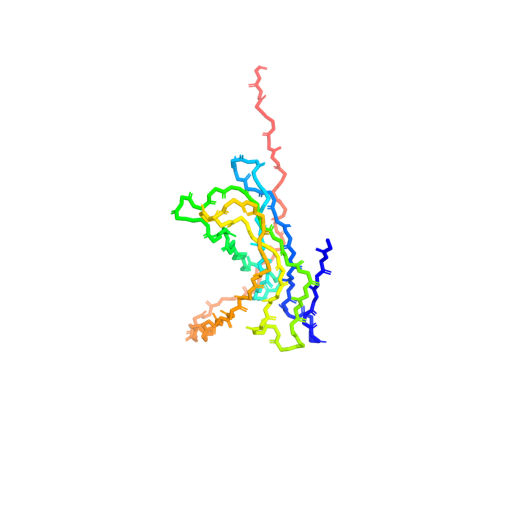60 10.400 1.00 37.19 98 ILE A CA 1
ATOM 706 C C . ILE A 1 98 ? -5.864 26.598 10.452 1.00 37.19 98 ILE A C 1
ATOM 708 O O . ILE A 1 98 ? -5.955 27.697 10.998 1.00 37.19 98 ILE A O 1
ATOM 712 N N . HIS A 1 99 ? -4.737 26.194 9.867 1.00 35.06 99 HIS A N 1
ATOM 713 C CA . HIS A 1 99 ? -3.626 27.103 9.594 1.00 35.06 99 HIS A CA 1
ATOM 714 C C . HIS A 1 99 ? -3.664 27.488 8.112 1.00 35.06 99 HIS A C 1
ATOM 716 O O . HIS A 1 99 ? -3.385 26.669 7.239 1.00 35.06 99 HIS A O 1
ATOM 722 N N . LEU A 1 100 ? -4.057 28.731 7.828 1.00 34.38 100 LEU A N 1
ATOM 723 C CA . LEU A 1 100 ? -3.814 29.367 6.534 1.00 34.38 100 LEU A CA 1
ATOM 724 C C . LEU A 1 100 ? -2.373 29.907 6.537 1.00 34.38 100 LEU A C 1
ATOM 726 O O . LEU A 1 100 ? -1.993 30.551 7.517 1.00 34.38 100 LEU A O 1
ATOM 730 N N . PRO A 1 101 ? -1.567 29.689 5.484 1.00 35.84 101 PRO A N 1
ATOM 731 C CA . PRO A 1 101 ? -0.213 30.221 5.440 1.00 35.84 101 PRO A CA 1
ATOM 732 C C . PRO A 1 101 ? -0.228 31.740 5.219 1.00 35.84 101 PRO A C 1
ATOM 734 O O . PRO A 1 101 ? -0.851 32.247 4.286 1.00 35.84 101 PRO A O 1
ATOM 737 N N . MET A 1 102 ? 0.493 32.464 6.075 1.00 36.06 102 MET A N 1
ATOM 738 C CA . MET A 1 102 ? 0.829 33.875 5.880 1.00 36.06 102 MET A CA 1
ATOM 739 C C . MET A 1 102 ? 1.765 34.030 4.671 1.00 36.06 102 MET A C 1
ATOM 741 O O . MET A 1 102 ? 2.794 33.358 4.593 1.00 36.06 102 MET A O 1
ATOM 745 N N . GLN A 1 103 ? 1.434 34.928 3.738 1.00 39.28 103 GLN A N 1
ATOM 746 C CA . GLN A 1 103 ? 2.369 35.362 2.694 1.00 39.28 103 GLN A CA 1
ATOM 747 C C . GLN A 1 103 ? 3.508 36.202 3.303 1.00 39.28 103 GLN A C 1
ATOM 749 O O . GLN A 1 103 ? 3.250 36.979 4.226 1.00 39.28 103 GLN A O 1
ATOM 754 N N . PRO A 1 104 ? 4.744 36.119 2.776 1.00 34.66 104 PRO A N 1
ATOM 755 C CA . PRO A 1 104 ? 5.810 37.032 3.160 1.00 34.66 104 PRO A CA 1
ATOM 756 C C . PRO A 1 104 ? 5.592 38.405 2.515 1.00 34.66 104 PRO A C 1
ATOM 758 O O . PRO A 1 104 ? 5.420 38.509 1.300 1.00 34.66 104 PRO A O 1
ATOM 761 N N . THR A 1 105 ? 5.633 39.455 3.329 1.00 49.59 105 THR A N 1
ATOM 762 C CA . THR A 1 105 ? 5.744 40.842 2.871 1.00 49.59 105 THR A CA 1
ATOM 763 C C . THR A 1 105 ? 7.168 41.101 2.375 1.00 49.59 105 THR A C 1
ATOM 765 O O . THR A 1 105 ? 8.131 40.766 3.069 1.00 49.59 105 THR A O 1
ATOM 768 N N . GLN A 1 106 ? 7.289 41.728 1.207 1.00 40.56 106 GLN A N 1
ATOM 769 C CA . GLN A 1 106 ? 8.407 42.616 0.893 1.00 40.56 106 GLN A CA 1
ATOM 770 C C . GLN A 1 106 ? 7.898 44.055 0.988 1.00 40.56 106 GLN A C 1
ATOM 772 O O . GLN A 1 106 ? 6.713 44.265 0.637 1.00 40.56 106 GLN A O 1
#